Protein AF-A0A832BFL0-F1 (afdb_monomer)

Sequence (120 aa):
MEGIKEIKEKEGKLYKIGVIGSEILVMGFELAGVKAVRIARNGEEAEKALDELLNMQDIGIIIIAEGLANKIKSRRLQHIIETSLMPLIIAIPDYQEKEEEVDTLRRLILRAIGIDIIAK

Structure (mmCIF, N/CA/C/O backbone):
data_AF-A0A832BFL0-F1
#
_entry.id   AF-A0A832BFL0-F1
#
loop_
_atom_site.group_PDB
_atom_site.id
_atom_site.type_symbol
_atom_site.label_atom_id
_atom_site.label_alt_id
_atom_site.label_comp_id
_atom_site.label_asym_id
_atom_site.label_entity_id
_atom_site.label_seq_id
_atom_site.pdbx_PDB_ins_code
_atom_site.Cartn_x
_atom_site.Cartn_y
_atom_site.Cartn_z
_atom_site.occupancy
_atom_site.B_iso_or_equiv
_atom_site.auth_seq_id
_atom_site.auth_comp_id
_atom_site.auth_asym_id
_atom_site.auth_atom_id
_atom_site.pdbx_PDB_model_num
ATOM 1 N N . MET A 1 1 ? -9.994 -14.588 36.143 1.00 52.41 1 MET A N 1
ATOM 2 C CA . MET A 1 1 ? -11.104 -14.018 35.339 1.00 52.41 1 MET A CA 1
ATOM 3 C C . MET A 1 1 ? -10.624 -13.090 34.217 1.00 52.41 1 MET A C 1
ATOM 5 O O . MET A 1 1 ? -11.411 -12.840 33.317 1.00 52.41 1 MET A O 1
ATOM 9 N N . GLU A 1 2 ? -9.360 -12.642 34.198 1.00 52.81 2 GLU A N 1
ATOM 10 C CA . GLU A 1 2 ? -8.803 -11.819 33.102 1.00 52.81 2 GLU A CA 1
ATOM 11 C C . GLU A 1 2 ? -8.519 -12.603 31.810 1.00 52.81 2 GLU A C 1
ATOM 13 O O . GLU A 1 2 ? -8.871 -12.133 30.735 1.00 52.81 2 GLU A O 1
ATOM 18 N N . GLY A 1 3 ? -8.020 -13.842 31.895 1.00 47.31 3 GLY A N 1
ATOM 19 C CA . GLY A 1 3 ? -7.672 -14.636 30.701 1.00 47.31 3 GLY A CA 1
ATOM 20 C C . GLY A 1 3 ? -8.853 -15.105 29.833 1.00 47.31 3 GLY A C 1
ATOM 21 O O . GLY A 1 3 ? -8.662 -15.485 28.687 1.00 47.31 3 GLY A O 1
ATOM 22 N N . ILE A 1 4 ? -10.091 -15.055 30.342 1.00 50.41 4 ILE A N 1
ATOM 23 C CA . ILE A 1 4 ? -11.300 -15.371 29.549 1.00 50.41 4 ILE A CA 1
ATOM 24 C C . ILE A 1 4 ? -11.776 -14.130 28.770 1.00 50.41 4 ILE A C 1
ATOM 26 O O . ILE A 1 4 ? -12.461 -14.250 27.756 1.00 50.41 4 ILE A O 1
ATOM 30 N N . LYS A 1 5 ? -11.393 -12.927 29.218 1.00 50.53 5 LYS A N 1
ATOM 31 C CA . LYS A 1 5 ? -11.774 -11.659 28.587 1.00 50.53 5 LYS A CA 1
ATOM 32 C C . LYS A 1 5 ? -11.009 -11.437 27.276 1.00 50.53 5 LYS A C 1
ATOM 34 O O . LYS A 1 5 ? -11.604 -11.008 26.297 1.00 50.53 5 LYS A O 1
ATOM 39 N N . GLU A 1 6 ? -9.742 -11.847 27.240 1.00 49.22 6 GLU A N 1
ATOM 40 C CA . GLU A 1 6 ? -8.848 -11.736 26.078 1.00 49.22 6 GLU A CA 1
ATOM 41 C C . GLU A 1 6 ? -9.242 -12.679 24.922 1.00 49.22 6 GLU A C 1
ATOM 43 O O . GLU A 1 6 ? -9.091 -12.348 23.749 1.00 49.22 6 GLU A O 1
ATOM 48 N N . ILE A 1 7 ? -9.834 -13.838 25.239 1.00 47.84 7 ILE A N 1
ATOM 49 C CA . ILE A 1 7 ? -10.343 -14.784 24.231 1.00 47.84 7 ILE A CA 1
ATOM 50 C C . ILE A 1 7 ? -11.689 -14.305 23.651 1.00 47.84 7 ILE A C 1
ATOM 52 O O . ILE A 1 7 ? -11.967 -14.549 22.479 1.00 47.84 7 ILE A O 1
ATOM 56 N N . LYS A 1 8 ? -12.500 -13.561 24.421 1.00 45.25 8 LYS A N 1
ATOM 57 C CA . LYS A 1 8 ? -13.783 -13.003 23.951 1.00 45.25 8 LYS A CA 1
ATOM 58 C C . LYS A 1 8 ? -13.649 -11.796 23.013 1.00 45.25 8 LYS A C 1
ATOM 60 O O . LYS A 1 8 ? -14.567 -11.555 22.241 1.00 45.25 8 LYS A O 1
ATOM 65 N N . GLU A 1 9 ? -12.535 -11.061 23.023 1.00 50.78 9 GLU A N 1
ATOM 66 C CA . GLU A 1 9 ? -12.313 -9.938 22.087 1.00 50.78 9 GLU A CA 1
ATOM 67 C C . GLU A 1 9 ? -11.948 -10.386 20.660 1.00 50.78 9 GLU A C 1
ATOM 69 O O . GLU A 1 9 ? -12.021 -9.591 19.723 1.00 50.78 9 GLU A O 1
ATOM 74 N N . LYS A 1 10 ? -11.591 -11.665 20.466 1.00 51.75 10 LYS A N 1
ATOM 75 C CA . LYS A 1 10 ? -11.304 -12.239 19.141 1.00 51.75 10 LYS A CA 1
ATOM 76 C C . LYS A 1 10 ? -12.549 -12.695 18.370 1.00 51.75 10 LYS A C 1
ATOM 78 O O . LYS A 1 10 ? -12.421 -13.040 17.195 1.00 51.75 10 LYS A O 1
ATOM 83 N N . GLU A 1 11 ? -13.745 -12.652 18.963 1.00 51.25 11 GLU A N 1
ATOM 84 C CA . GLU A 1 11 ? -14.993 -12.796 18.207 1.00 51.25 11 GLU A CA 1
ATOM 85 C C . GLU A 1 11 ? -15.303 -11.492 17.454 1.00 51.25 11 GLU A C 1
ATOM 87 O O . GLU A 1 11 ? -15.907 -10.558 17.973 1.00 51.25 11 GLU A O 1
ATOM 92 N N . GLY A 1 12 ? -14.869 -11.452 16.191 1.00 58.00 12 GLY A N 1
ATOM 93 C CA . GLY A 1 12 ? -15.448 -10.586 15.165 1.00 58.00 12 GLY A CA 1
ATOM 94 C C . GLY A 1 12 ? -14.907 -9.160 15.077 1.00 58.00 12 GLY A C 1
ATOM 95 O O . GLY A 1 12 ? -15.675 -8.254 14.754 1.00 58.00 12 GLY A O 1
ATOM 96 N N . LYS A 1 13 ? -13.608 -8.917 15.311 1.00 70.38 13 LYS A N 1
ATOM 97 C CA . LYS A 1 13 ? -13.029 -7.615 14.942 1.00 70.38 13 LYS A CA 1
ATOM 98 C C . LYS A 1 13 ? -13.094 -7.473 13.416 1.00 70.38 13 LYS A C 1
ATOM 100 O O . LYS A 1 13 ? -12.426 -8.202 12.687 1.00 70.38 13 LYS A O 1
ATOM 105 N N . LEU A 1 14 ? -13.953 -6.573 12.937 1.00 82.88 14 LEU A N 1
ATOM 106 C CA . LEU A 1 14 ? -14.084 -6.282 11.514 1.00 82.88 14 LEU A CA 1
ATOM 107 C C . LEU A 1 14 ? -12.841 -5.514 11.064 1.00 82.88 14 LEU A C 1
ATOM 109 O O . LEU A 1 14 ? -12.658 -4.351 11.425 1.00 82.88 14 LEU A O 1
ATOM 113 N N . TYR A 1 15 ? -11.991 -6.180 10.293 1.00 92.12 15 TYR A N 1
ATOM 114 C CA . TYR A 1 15 ? -10.821 -5.558 9.696 1.00 92.12 15 TYR A CA 1
ATOM 115 C C . TYR A 1 15 ? -11.170 -4.896 8.365 1.00 92.12 15 TYR A C 1
ATOM 117 O O . TYR A 1 15 ? -12.039 -5.350 7.619 1.00 92.12 15 TYR A O 1
ATOM 125 N N . LYS A 1 16 ? -10.465 -3.812 8.071 1.00 95.38 16 LYS A N 1
ATOM 126 C CA . LYS A 1 16 ? -10.541 -3.062 6.824 1.00 95.38 16 LYS A CA 1
ATOM 127 C C . LYS A 1 16 ? -9.377 -3.427 5.913 1.00 95.38 16 LYS A C 1
ATOM 129 O O . LYS A 1 16 ? -8.347 -3.944 6.353 1.00 95.38 16 LYS A O 1
ATOM 134 N 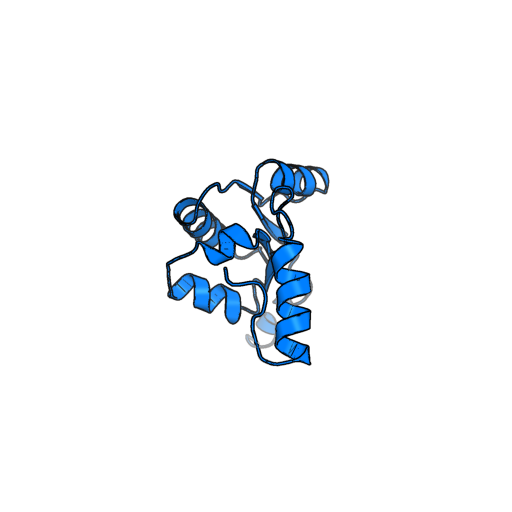N . ILE A 1 17 ? -9.560 -3.111 4.639 1.00 97.19 17 ILE A N 1
ATOM 135 C CA . ILE A 1 17 ? -8.522 -3.186 3.617 1.00 97.19 17 ILE A CA 1
ATOM 136 C C . ILE A 1 17 ? -7.969 -1.777 3.416 1.00 97.19 17 ILE A C 1
ATOM 138 O O . ILE A 1 17 ? -8.740 -0.821 3.304 1.00 97.19 17 ILE A O 1
ATOM 142 N N . GLY A 1 18 ? -6.647 -1.662 3.396 1.00 98.12 18 GLY A N 1
ATOM 143 C CA . GLY A 1 18 ? -5.920 -0.483 2.956 1.00 98.12 18 GLY A CA 1
ATOM 144 C C . GLY A 1 18 ? -5.348 -0.692 1.556 1.00 98.12 18 GLY A C 1
ATOM 145 O O . GLY A 1 18 ? -4.982 -1.813 1.213 1.00 98.12 18 GLY A O 1
ATOM 146 N N . VAL A 1 19 ? -5.281 0.357 0.738 1.00 98.38 19 VAL A N 1
ATOM 147 C CA . VAL A 1 19 ? -4.756 0.274 -0.637 1.00 98.38 19 VAL A CA 1
ATOM 148 C C . VAL A 1 19 ? -3.792 1.423 -0.899 1.00 98.38 19 VAL A C 1
ATOM 150 O O . VAL A 1 19 ? -4.113 2.571 -0.599 1.00 98.38 19 VAL A O 1
ATOM 153 N N . ILE A 1 20 ? -2.633 1.125 -1.482 1.00 98.19 20 ILE A N 1
ATOM 154 C CA . ILE A 1 20 ? -1.616 2.093 -1.901 1.00 98.19 20 ILE A CA 1
ATOM 155 C C . ILE A 1 20 ? -1.307 1.861 -3.382 1.00 98.19 20 ILE A C 1
ATOM 157 O O . ILE A 1 20 ? -0.890 0.768 -3.756 1.00 98.19 20 ILE A O 1
ATOM 161 N N . GLY A 1 21 ? -1.474 2.866 -4.236 1.00 96.69 21 GLY A N 1
ATOM 162 C CA . GLY A 1 21 ? -1.219 2.693 -5.670 1.00 96.69 21 GLY A CA 1
ATOM 163 C C . GLY A 1 21 ? -1.309 3.972 -6.488 1.00 96.69 21 GLY A C 1
ATOM 164 O O . GLY A 1 21 ? -1.405 5.069 -5.931 1.00 96.69 21 GLY A O 1
ATOM 165 N N . SER A 1 22 ? -1.302 3.826 -7.815 1.00 95.19 22 SER A N 1
ATOM 166 C CA . SER A 1 22 ? -1.638 4.914 -8.734 1.00 95.19 22 SER A CA 1
ATOM 167 C C . SER A 1 22 ? -3.081 5.399 -8.560 1.00 95.19 22 SER A C 1
ATOM 169 O O . SER A 1 22 ? -3.926 4.746 -7.946 1.00 95.19 22 SER A O 1
ATOM 171 N N . GLU A 1 23 ? -3.382 6.547 -9.165 1.00 94.69 23 GLU A N 1
ATOM 172 C CA . GLU A 1 23 ? -4.725 7.135 -9.179 1.00 94.69 23 GLU A CA 1
ATOM 173 C C . GLU A 1 23 ? -5.784 6.169 -9.736 1.00 94.69 23 GLU A C 1
ATOM 175 O O . GLU A 1 23 ? -6.884 6.093 -9.194 1.00 94.69 23 GLU A O 1
ATOM 180 N N . ILE A 1 24 ? -5.453 5.391 -10.774 1.00 93.75 24 ILE A N 1
ATOM 181 C CA . ILE A 1 24 ? -6.392 4.454 -11.410 1.00 93.75 24 ILE A CA 1
ATOM 182 C C . ILE A 1 24 ? -6.675 3.261 -10.492 1.00 93.75 24 ILE A C 1
ATOM 184 O O . ILE A 1 24 ? -7.838 2.900 -10.297 1.00 93.75 24 ILE A O 1
ATOM 188 N N . LEU A 1 25 ? -5.629 2.668 -9.908 1.00 93.81 25 LEU A N 1
ATOM 189 C CA . LEU A 1 25 ? -5.771 1.531 -8.999 1.00 93.81 25 LEU A CA 1
ATOM 190 C C . LEU A 1 25 ? -6.580 1.928 -7.764 1.00 93.81 25 LEU A C 1
ATOM 192 O O . LEU A 1 25 ? -7.553 1.257 -7.416 1.00 93.81 25 LEU A O 1
ATOM 196 N N . VAL A 1 26 ? -6.220 3.051 -7.139 1.00 95.69 26 VAL A N 1
ATOM 197 C CA . VAL A 1 26 ? -6.922 3.580 -5.965 1.00 95.69 26 VAL A CA 1
ATOM 198 C C . VAL A 1 26 ? -8.397 3.828 -6.272 1.00 95.69 26 VAL A C 1
ATOM 200 O O . VAL A 1 26 ? -9.251 3.335 -5.538 1.00 95.69 26 VAL A O 1
ATOM 203 N N . MET A 1 27 ? -8.701 4.504 -7.380 1.00 95.44 27 MET A N 1
ATOM 204 C CA . MET A 1 27 ? -10.077 4.800 -7.781 1.00 95.44 27 MET A CA 1
ATOM 205 C C . MET A 1 27 ? -10.914 3.527 -7.962 1.00 95.44 27 MET A C 1
ATOM 207 O O . MET A 1 27 ? -12.059 3.474 -7.516 1.00 95.44 27 MET A O 1
ATOM 211 N N . GLY A 1 28 ? -10.347 2.477 -8.565 1.00 94.75 28 GLY A N 1
ATOM 212 C CA . GLY A 1 28 ? -11.029 1.188 -8.713 1.00 94.75 28 GLY A CA 1
ATOM 213 C C . GLY A 1 28 ? -11.421 0.566 -7.368 1.00 94.75 28 GLY A C 1
ATOM 214 O O . GLY A 1 28 ? -12.554 0.108 -7.199 1.00 94.75 28 GLY A O 1
ATOM 215 N N . PHE A 1 29 ? -10.519 0.602 -6.386 1.00 95.88 29 PHE A N 1
ATOM 216 C CA . PHE A 1 29 ? -10.797 0.094 -5.040 1.00 95.88 29 PHE A CA 1
ATOM 217 C C . PHE A 1 29 ? -11.751 0.992 -4.240 1.00 95.88 29 PHE A C 1
ATOM 219 O O . PHE A 1 29 ? -12.590 0.470 -3.501 1.00 95.88 29 PHE A O 1
ATOM 226 N N . GLU A 1 30 ? -11.685 2.315 -4.405 1.00 96.44 30 GLU A N 1
ATOM 227 C CA . GLU A 1 30 ? -12.657 3.237 -3.801 1.00 96.44 30 GLU A CA 1
ATOM 228 C C . GLU A 1 30 ? -14.078 2.958 -4.294 1.00 96.44 30 GLU A C 1
ATOM 230 O O . GLU A 1 30 ? -15.004 2.858 -3.485 1.00 96.44 30 GLU A O 1
ATOM 235 N N . LEU A 1 31 ? -14.253 2.751 -5.604 1.00 97.25 31 LEU A N 1
ATOM 236 C CA . LEU A 1 31 ? -15.541 2.374 -6.198 1.00 97.25 31 LEU A CA 1
ATOM 237 C C . LEU A 1 31 ? -16.050 1.022 -5.676 1.00 97.25 31 LEU A C 1
ATOM 239 O O . LEU A 1 31 ? -17.257 0.833 -5.531 1.00 97.25 31 LEU A O 1
ATOM 243 N N . ALA A 1 32 ? -15.141 0.104 -5.340 1.00 95.00 32 ALA A N 1
ATOM 244 C CA . ALA A 1 32 ? -15.463 -1.169 -4.698 1.00 95.00 32 ALA A CA 1
ATOM 245 C C . ALA A 1 32 ? -15.761 -1.046 -3.186 1.00 95.00 32 ALA A C 1
ATOM 247 O O . ALA A 1 32 ? -16.054 -2.048 -2.531 1.00 95.00 32 ALA A O 1
ATOM 248 N N . GLY A 1 33 ? -15.711 0.163 -2.615 1.00 95.38 33 GLY A N 1
ATOM 249 C CA . GLY A 1 33 ? -16.065 0.446 -1.222 1.00 95.38 33 GLY A CA 1
ATOM 250 C C . GLY A 1 33 ? -14.889 0.463 -0.242 1.00 95.38 33 GLY A C 1
ATOM 251 O O . GLY A 1 33 ? -15.111 0.578 0.970 1.00 95.38 33 GLY A O 1
ATOM 252 N N . VAL A 1 34 ? -13.645 0.375 -0.721 1.00 97.12 34 VAL A N 1
ATOM 253 C CA . VAL A 1 34 ? -12.454 0.506 0.128 1.00 97.12 34 VAL A CA 1
ATOM 254 C C . VAL A 1 34 ? -12.233 1.974 0.480 1.00 97.12 34 VAL A C 1
ATOM 256 O O . VAL A 1 34 ? -12.090 2.819 -0.391 1.00 97.12 34 VAL A O 1
ATOM 259 N N . LYS A 1 35 ? -12.194 2.288 1.777 1.00 95.31 35 LYS A N 1
ATOM 260 C CA . LYS A 1 35 ? -12.087 3.680 2.258 1.00 95.31 35 LYS A CA 1
ATOM 261 C C . LYS A 1 35 ? -10.667 4.102 2.624 1.00 95.31 35 LYS A C 1
ATOM 263 O O . LYS A 1 35 ? -10.354 5.287 2.617 1.00 95.31 35 LYS A O 1
ATOM 268 N N . ALA A 1 36 ? -9.820 3.153 3.016 1.00 97.38 36 ALA A N 1
ATOM 269 C CA . ALA A 1 36 ? -8.462 3.435 3.469 1.00 97.38 36 ALA A CA 1
ATOM 270 C C . ALA A 1 36 ? -7.489 3.396 2.284 1.00 97.38 36 ALA A C 1
ATOM 272 O O . ALA A 1 36 ? -6.632 2.524 2.193 1.00 97.38 36 ALA A O 1
ATOM 273 N N . VAL A 1 37 ? -7.648 4.329 1.350 1.00 97.88 37 VAL A N 1
ATOM 274 C CA . VAL A 1 37 ? -6.812 4.387 0.149 1.00 97.88 37 VAL A CA 1
ATOM 275 C C . VAL A 1 37 ? -5.756 5.485 0.237 1.00 97.88 37 VAL A C 1
ATOM 277 O O . VAL A 1 37 ? -5.955 6.502 0.911 1.00 97.88 37 VAL A O 1
ATOM 280 N N . ARG A 1 38 ? -4.623 5.292 -0.435 1.00 98.19 38 ARG A N 1
ATOM 281 C CA . ARG A 1 38 ? -3.538 6.265 -0.567 1.00 98.19 38 ARG A CA 1
ATOM 282 C C . ARG A 1 38 ? -2.984 6.238 -1.982 1.00 98.19 38 ARG A C 1
ATOM 284 O O . ARG A 1 38 ? -2.571 5.196 -2.476 1.00 98.19 38 ARG A O 1
ATOM 291 N N . ILE A 1 39 ? -2.947 7.405 -2.612 1.00 97.25 39 ILE A N 1
ATOM 292 C CA . ILE A 1 39 ? -2.254 7.579 -3.886 1.00 97.25 39 ILE A CA 1
ATOM 293 C C . ILE A 1 39 ? -0.778 7.826 -3.582 1.00 97.25 39 ILE A C 1
ATOM 295 O O . ILE A 1 39 ? -0.461 8.661 -2.735 1.00 97.25 39 ILE A O 1
ATOM 299 N N . ALA A 1 40 ? 0.107 7.119 -4.278 1.00 97.06 40 ALA A N 1
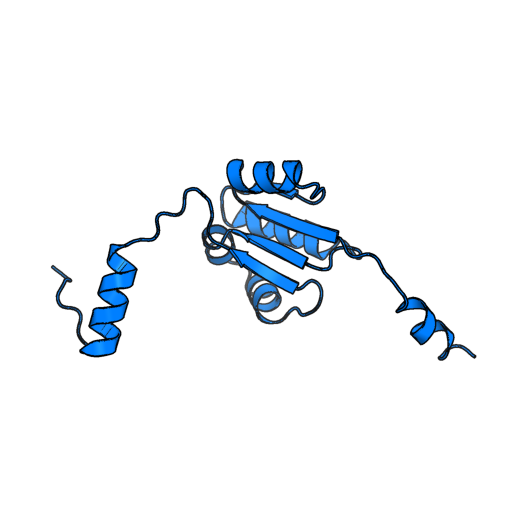ATOM 300 C CA . ALA A 1 40 ? 1.545 7.347 -4.219 1.00 97.06 40 ALA A CA 1
ATOM 301 C C . ALA A 1 40 ? 2.144 7.315 -5.629 1.00 97.06 40 ALA A C 1
ATOM 303 O O . ALA A 1 40 ? 1.734 6.529 -6.482 1.00 97.06 40 ALA A O 1
ATOM 304 N N . ARG A 1 41 ? 3.121 8.184 -5.890 1.00 93.56 41 ARG A N 1
ATOM 305 C CA . ARG A 1 41 ? 3.777 8.327 -7.204 1.00 93.56 41 ARG A CA 1
ATOM 306 C C . ARG A 1 41 ? 5.238 7.888 -7.194 1.00 93.56 41 ARG A C 1
ATOM 308 O O . ARG A 1 41 ? 5.837 7.668 -8.246 1.00 93.56 41 ARG A O 1
ATOM 315 N N . ASN A 1 42 ? 5.834 7.765 -6.014 1.00 95.06 42 ASN A N 1
ATOM 316 C CA . ASN A 1 42 ? 7.234 7.406 -5.822 1.00 95.06 42 ASN A CA 1
ATOM 317 C C . ASN A 1 42 ? 7.427 6.635 -4.504 1.00 95.06 42 ASN A C 1
ATOM 319 O O . ASN A 1 42 ? 6.485 6.451 -3.737 1.00 95.06 42 ASN A O 1
ATOM 323 N N . GLY A 1 43 ? 8.657 6.172 -4.262 1.00 95.50 43 GLY A N 1
ATOM 324 C CA . GLY A 1 43 ? 8.987 5.383 -3.073 1.00 95.50 43 GLY A CA 1
ATOM 325 C C . GLY A 1 43 ? 8.786 6.134 -1.756 1.00 95.50 43 GLY A C 1
ATOM 326 O O . GLY A 1 43 ? 8.299 5.541 -0.807 1.00 95.50 43 GLY A O 1
ATOM 327 N N . GLU A 1 44 ? 9.091 7.431 -1.694 1.00 97.31 44 GLU A N 1
ATOM 328 C CA . GLU A 1 44 ? 8.942 8.230 -0.467 1.00 97.31 44 GLU A CA 1
ATOM 329 C C . GLU A 1 44 ? 7.465 8.409 -0.086 1.00 97.31 44 GLU A C 1
ATOM 331 O O . GLU A 1 44 ? 7.076 8.217 1.066 1.00 97.31 44 GLU A O 1
ATOM 336 N N . GLU A 1 45 ? 6.614 8.697 -1.073 1.00 98.00 45 GLU A N 1
ATOM 337 C CA . GLU A 1 45 ? 5.163 8.743 -0.882 1.00 98.00 45 GLU A CA 1
ATOM 338 C C . GLU A 1 45 ? 4.599 7.375 -0.476 1.00 98.00 45 GLU A C 1
ATOM 340 O O . GLU A 1 45 ? 3.741 7.307 0.404 1.00 98.00 45 GLU A O 1
ATOM 345 N N . ALA A 1 46 ? 5.102 6.288 -1.073 1.00 97.62 46 ALA A N 1
ATOM 346 C CA . ALA A 1 46 ? 4.698 4.929 -0.724 1.00 97.62 46 ALA A CA 1
ATOM 347 C C . ALA A 1 46 ? 5.097 4.559 0.712 1.00 97.62 46 ALA A C 1
ATOM 349 O O . ALA A 1 46 ? 4.292 3.968 1.428 1.00 97.62 46 ALA A O 1
ATOM 350 N N . GLU A 1 47 ? 6.296 4.943 1.159 1.00 98.19 47 GLU A N 1
ATOM 351 C CA . GLU A 1 47 ? 6.743 4.746 2.542 1.00 98.19 47 GLU A CA 1
ATOM 352 C C . GLU A 1 47 ? 5.830 5.462 3.531 1.00 98.19 47 GLU A C 1
ATOM 354 O O . GLU A 1 47 ? 5.345 4.850 4.483 1.00 98.19 47 GLU A O 1
ATOM 359 N N . LYS A 1 48 ? 5.538 6.740 3.268 1.00 98.25 48 LYS A N 1
ATOM 360 C CA . LYS A 1 48 ? 4.638 7.529 4.108 1.00 98.25 48 LYS A CA 1
ATOM 361 C C . LYS A 1 48 ? 3.238 6.914 4.158 1.00 98.25 48 LYS A C 1
ATOM 363 O O . LYS A 1 48 ? 2.676 6.761 5.240 1.00 98.25 48 LYS A O 1
ATOM 368 N N . ALA A 1 49 ? 2.688 6.533 3.006 1.00 98.19 49 ALA A N 1
ATOM 369 C CA . ALA A 1 49 ? 1.379 5.895 2.914 1.00 98.19 49 ALA A CA 1
ATOM 370 C C . ALA A 1 49 ? 1.331 4.557 3.670 1.00 98.19 49 ALA A C 1
ATOM 372 O O . ALA A 1 49 ? 0.353 4.273 4.364 1.00 98.19 49 ALA A O 1
ATOM 373 N N . LEU A 1 50 ? 2.389 3.751 3.562 1.00 98.00 50 LEU A N 1
ATOM 374 C CA . LEU A 1 50 ? 2.494 2.474 4.256 1.00 98.00 50 LEU A CA 1
ATOM 375 C C . LEU A 1 50 ? 2.567 2.671 5.769 1.00 98.00 50 LEU A C 1
ATOM 377 O O . LEU A 1 50 ? 1.825 2.012 6.492 1.00 98.00 50 LEU A O 1
ATOM 381 N N . ASP A 1 51 ? 3.385 3.606 6.252 1.00 97.38 51 ASP A N 1
ATOM 382 C CA . ASP A 1 51 ? 3.440 3.934 7.678 1.00 97.38 51 ASP A CA 1
ATOM 383 C C . ASP A 1 51 ? 2.088 4.441 8.204 1.00 97.38 51 ASP A C 1
ATOM 385 O O . ASP A 1 51 ? 1.661 4.046 9.289 1.00 97.38 51 ASP A O 1
ATOM 389 N N . GLU A 1 52 ? 1.367 5.271 7.448 1.00 97.44 52 GLU A N 1
ATOM 390 C CA . GLU A 1 52 ? 0.025 5.723 7.836 1.00 97.44 52 GLU A CA 1
ATOM 391 C C . GLU A 1 52 ? -0.955 4.554 8.011 1.00 97.44 52 GLU A C 1
ATOM 393 O O . GLU A 1 52 ? -1.674 4.509 9.011 1.00 97.44 52 GLU A O 1
ATOM 398 N N . LEU A 1 53 ? -0.974 3.599 7.075 1.00 97.38 53 LEU A N 1
ATOM 399 C CA . 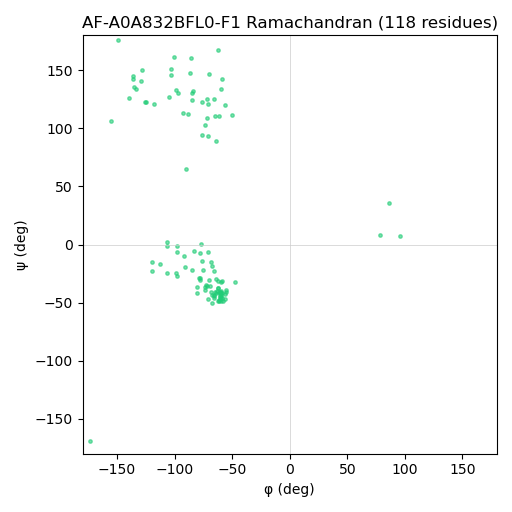LEU A 1 53 ? -1.862 2.434 7.146 1.00 97.38 53 LEU A CA 1
ATOM 400 C C . LEU A 1 53 ? -1.435 1.427 8.223 1.00 97.38 53 LEU A C 1
ATOM 402 O O . LEU A 1 53 ? -2.296 0.857 8.887 1.00 97.38 53 LEU A O 1
ATOM 406 N N . LEU A 1 54 ? -0.132 1.237 8.446 1.00 96.06 54 LEU A N 1
ATOM 407 C CA . LEU A 1 54 ? 0.393 0.370 9.510 1.00 96.06 54 LEU A CA 1
ATOM 408 C C . LEU A 1 54 ? 0.027 0.869 10.915 1.00 96.06 54 LEU A C 1
ATOM 410 O O . LEU A 1 54 ? -0.129 0.068 11.834 1.00 96.06 54 LEU A O 1
ATOM 414 N N . ASN A 1 55 ? -0.133 2.182 11.088 1.00 95.19 55 ASN A N 1
ATOM 415 C CA . ASN A 1 55 ? -0.539 2.778 12.361 1.00 95.19 55 ASN A CA 1
ATOM 416 C C . ASN A 1 55 ? -2.052 2.653 12.642 1.00 95.19 55 ASN A C 1
ATOM 418 O O . ASN A 1 55 ? -2.504 2.977 13.744 1.00 95.19 55 ASN A O 1
ATOM 422 N N . MET A 1 56 ? -2.851 2.173 11.683 1.00 94.12 56 MET A N 1
ATOM 423 C CA . MET A 1 56 ? -4.287 1.944 11.854 1.00 94.12 56 MET A CA 1
ATOM 424 C C . MET A 1 56 ? -4.562 0.534 12.398 1.00 94.12 56 MET A C 1
ATOM 426 O O . MET A 1 56 ? -4.394 -0.468 11.710 1.00 94.12 56 MET A O 1
ATOM 430 N N . GLN A 1 57 ? -5.054 0.447 13.638 1.00 89.69 57 GLN A N 1
ATOM 431 C CA . GLN A 1 57 ? -5.281 -0.831 14.342 1.00 89.69 57 GLN A CA 1
ATOM 432 C C . GLN A 1 57 ? -6.445 -1.684 13.801 1.00 89.69 57 GLN A C 1
ATOM 434 O O . GLN A 1 57 ? -6.702 -2.786 14.306 1.00 89.69 57 GLN A O 1
ATOM 439 N N . ASP A 1 58 ? -7.213 -1.149 12.856 1.00 93.56 58 ASP A N 1
ATOM 440 C CA . ASP A 1 58 ? -8.351 -1.796 12.211 1.00 93.56 58 ASP A CA 1
ATOM 441 C C . ASP A 1 58 ? -8.055 -2.224 10.767 1.00 93.56 58 ASP A C 1
ATOM 443 O O . ASP A 1 58 ? -8.939 -2.782 10.122 1.00 93.56 58 ASP A O 1
ATOM 447 N N . ILE A 1 59 ? -6.833 -2.029 10.260 1.00 96.00 59 ILE A N 1
ATOM 448 C CA . ILE A 1 59 ? -6.404 -2.559 8.962 1.00 96.00 59 ILE A CA 1
ATOM 449 C C . ILE A 1 59 ? -5.920 -3.998 9.143 1.00 96.00 59 ILE A C 1
ATOM 451 O O . ILE A 1 59 ? -5.043 -4.273 9.957 1.00 96.00 59 ILE A O 1
ATOM 455 N N . GLY A 1 60 ? -6.512 -4.928 8.391 1.00 94.81 60 GLY A N 1
ATOM 456 C CA . GLY A 1 60 ? -6.103 -6.338 8.383 1.00 94.81 60 GLY A CA 1
ATOM 457 C C . GLY A 1 60 ? -5.357 -6.745 7.118 1.00 94.81 60 GLY A C 1
ATOM 458 O O . GLY A 1 60 ? -4.575 -7.691 7.149 1.00 94.81 60 GLY A O 1
ATOM 459 N N . ILE A 1 61 ? -5.573 -6.025 6.014 1.00 96.81 61 ILE A N 1
ATOM 460 C CA . ILE A 1 61 ? -4.896 -6.250 4.734 1.00 96.81 61 ILE A CA 1
ATOM 461 C C . ILE A 1 61 ? -4.457 -4.901 4.172 1.00 96.81 61 ILE A C 1
ATOM 463 O O . ILE A 1 61 ? -5.247 -3.959 4.165 1.00 96.81 61 ILE A O 1
ATOM 467 N N . ILE A 1 62 ? -3.231 -4.820 3.666 1.00 98.25 62 ILE A N 1
ATOM 468 C CA . ILE A 1 62 ? -2.733 -3.696 2.874 1.00 98.25 62 ILE A CA 1
ATOM 469 C C . ILE A 1 62 ? -2.369 -4.223 1.490 1.00 98.25 62 ILE A C 1
ATOM 471 O O . ILE A 1 62 ? -1.521 -5.099 1.354 1.00 98.25 62 ILE A O 1
ATOM 475 N N . ILE A 1 63 ? -2.999 -3.678 0.460 1.00 97.81 63 ILE A N 1
ATOM 476 C CA . ILE A 1 63 ? -2.641 -3.915 -0.935 1.00 97.81 63 ILE A CA 1
ATOM 477 C C . ILE A 1 63 ? -1.748 -2.759 -1.380 1.00 97.81 63 ILE A C 1
ATOM 479 O O . ILE A 1 63 ? -2.096 -1.599 -1.164 1.00 97.81 63 ILE A O 1
ATOM 483 N N . ILE A 1 64 ? -0.608 -3.049 -1.993 1.00 97.38 64 ILE A N 1
ATOM 484 C CA . ILE A 1 64 ? 0.317 -2.041 -2.516 1.00 97.38 64 ILE A CA 1
ATOM 485 C C . ILE A 1 64 ? 0.674 -2.361 -3.969 1.00 97.38 64 ILE A C 1
ATOM 487 O O . ILE A 1 64 ? 0.854 -3.523 -4.316 1.00 97.38 64 ILE A O 1
ATOM 491 N N . ALA A 1 65 ? 0.781 -1.348 -4.826 1.00 96.12 65 ALA A N 1
ATOM 492 C CA . ALA A 1 65 ? 1.303 -1.535 -6.177 1.00 96.12 65 ALA A CA 1
ATOM 493 C C . ALA A 1 65 ? 2.745 -2.081 -6.143 1.00 96.12 65 ALA A C 1
ATOM 495 O O . ALA A 1 65 ? 3.593 -1.563 -5.409 1.00 96.12 65 ALA A O 1
ATOM 496 N N . GLU A 1 66 ? 3.042 -3.100 -6.946 1.00 93.25 66 GLU A N 1
ATOM 497 C CA . GLU A 1 66 ? 4.320 -3.819 -6.944 1.00 93.25 66 GLU A CA 1
ATOM 498 C C . GLU A 1 66 ? 5.506 -2.888 -7.227 1.00 93.25 66 GLU A C 1
ATOM 500 O O . GLU A 1 66 ? 6.486 -2.862 -6.474 1.00 93.25 66 GLU A O 1
ATOM 505 N N . GLY A 1 67 ? 5.400 -2.025 -8.236 1.00 91.88 67 GLY A N 1
ATOM 506 C CA . GLY A 1 67 ? 6.432 -1.045 -8.554 1.00 91.88 67 GLY A CA 1
ATOM 507 C C . GLY A 1 67 ? 6.635 0.015 -7.472 1.00 91.88 67 GLY A C 1
ATOM 508 O O . GLY A 1 67 ? 7.720 0.595 -7.403 1.00 91.88 67 GLY A O 1
ATOM 509 N N . LEU A 1 68 ? 5.645 0.281 -6.612 1.00 94.69 68 LEU A N 1
ATOM 510 C CA . LEU A 1 68 ? 5.812 1.156 -5.446 1.00 94.69 68 LEU A CA 1
ATOM 511 C C . LEU A 1 68 ? 6.467 0.419 -4.280 1.00 94.69 68 LEU A C 1
ATOM 513 O O . LEU A 1 68 ? 7.384 0.971 -3.671 1.00 94.69 68 LEU A O 1
ATOM 517 N N . ALA A 1 69 ? 6.067 -0.827 -4.017 1.00 94.50 69 ALA A N 1
ATOM 518 C CA . ALA A 1 69 ? 6.702 -1.673 -3.009 1.00 94.50 69 ALA A CA 1
ATOM 519 C C . ALA A 1 69 ? 8.209 -1.828 -3.281 1.00 94.50 69 ALA A C 1
ATOM 521 O O . ALA A 1 69 ? 9.026 -1.636 -2.382 1.00 94.50 69 ALA A O 1
ATOM 522 N N . ASN A 1 70 ? 8.587 -2.034 -4.546 1.00 93.00 70 ASN A N 1
ATOM 523 C CA . ASN A 1 70 ? 9.984 -2.136 -4.981 1.00 93.00 70 ASN A CA 1
ATOM 524 C C . ASN A 1 70 ? 10.779 -0.820 -4.858 1.00 93.00 70 ASN A C 1
ATOM 526 O O . ASN A 1 70 ? 12.010 -0.833 -4.867 1.00 93.00 70 ASN A O 1
ATOM 530 N N . LYS A 1 71 ? 10.103 0.332 -4.752 1.00 94.94 71 LYS A N 1
ATOM 531 C CA . LYS A 1 71 ? 10.739 1.655 -4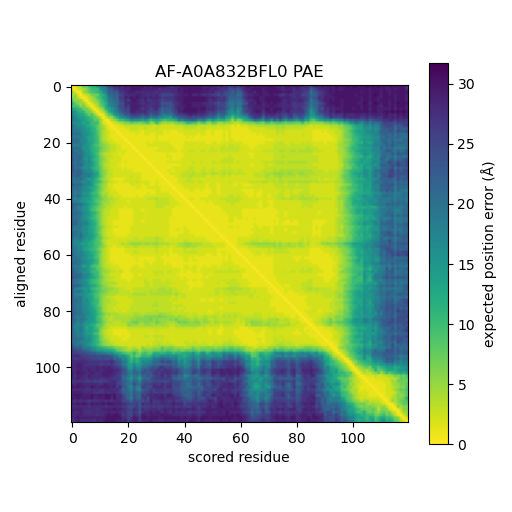.606 1.00 94.94 71 LYS A CA 1
ATOM 532 C C . LYS A 1 71 ? 10.938 2.077 -3.149 1.00 94.94 71 LYS A C 1
ATOM 534 O O . LYS A 1 71 ? 11.624 3.077 -2.920 1.00 94.94 71 LYS A O 1
ATOM 539 N N . ILE A 1 72 ? 10.370 1.351 -2.184 1.00 95.56 72 ILE A N 1
ATOM 540 C CA . ILE A 1 72 ? 10.593 1.577 -0.751 1.00 95.56 72 ILE A CA 1
ATOM 541 C C . ILE A 1 72 ? 12.058 1.272 -0.431 1.00 95.56 72 ILE A C 1
ATOM 543 O O . ILE A 1 72 ? 12.552 0.183 -0.713 1.00 95.56 72 ILE A O 1
ATOM 547 N N . LYS A 1 73 ? 12.766 2.227 0.168 1.00 95.06 73 LYS A N 1
ATOM 548 C CA . LYS A 1 73 ? 14.179 2.121 0.569 1.00 95.06 73 LYS A CA 1
ATOM 549 C C . LYS A 1 73 ? 14.339 1.787 2.049 1.00 95.06 73 LYS A C 1
ATOM 551 O O . LYS A 1 73 ? 15.375 1.257 2.453 1.00 95.06 73 LYS A O 1
ATOM 556 N N . SER A 1 74 ? 13.344 2.108 2.869 1.00 96.94 74 SER A N 1
ATOM 557 C CA . SER A 1 74 ? 13.342 1.810 4.297 1.00 96.94 74 SER A CA 1
ATOM 558 C C . SER A 1 74 ? 13.401 0.302 4.543 1.00 96.94 74 SER A C 1
AT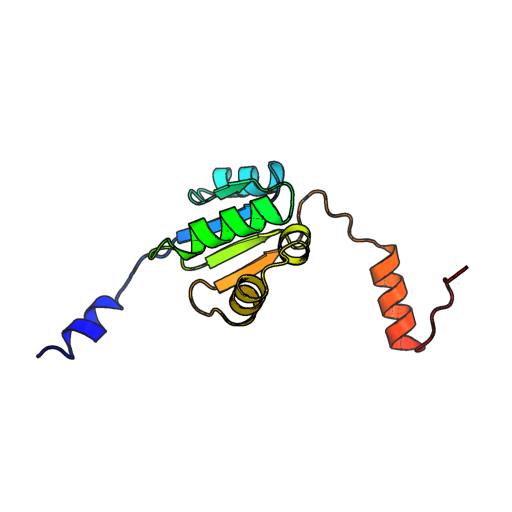OM 560 O O . SER A 1 74 ? 12.432 -0.428 4.337 1.00 96.94 74 SER A O 1
ATOM 562 N N . ARG A 1 75 ? 14.540 -0.171 5.065 1.00 94.50 75 ARG A N 1
ATOM 563 C CA . ARG A 1 75 ? 14.755 -1.590 5.393 1.00 94.50 75 ARG A CA 1
ATOM 564 C C . ARG A 1 75 ? 13.749 -2.121 6.417 1.00 94.50 75 ARG A C 1
ATOM 566 O O . ARG A 1 75 ? 13.366 -3.283 6.353 1.00 94.50 75 ARG A O 1
ATOM 573 N N . ARG A 1 76 ? 13.302 -1.266 7.347 1.00 96.31 76 ARG A N 1
ATOM 574 C CA . ARG A 1 76 ? 12.238 -1.608 8.303 1.00 96.31 76 ARG A CA 1
ATOM 575 C C . ARG A 1 76 ? 10.940 -1.931 7.565 1.00 96.31 76 ARG A C 1
ATOM 577 O O . ARG A 1 76 ? 10.322 -2.944 7.862 1.00 96.31 76 ARG A O 1
ATOM 584 N N . LEU A 1 77 ? 10.539 -1.079 6.622 1.00 94.62 77 LEU A N 1
ATOM 585 C CA . LEU A 1 77 ? 9.295 -1.253 5.874 1.00 94.62 77 LEU A CA 1
ATOM 586 C C . LEU A 1 77 ? 9.355 -2.457 4.937 1.00 94.62 77 LEU A C 1
ATOM 588 O O . LEU A 1 77 ? 8.408 -3.233 4.918 1.00 94.62 77 LEU A O 1
ATOM 592 N N . GLN A 1 78 ? 10.482 -2.677 4.254 1.00 94.25 78 GLN A N 1
ATOM 593 C CA . GLN A 1 78 ? 10.704 -3.897 3.466 1.00 94.25 78 GLN A CA 1
ATOM 594 C C . GLN A 1 78 ? 10.545 -5.159 4.323 1.00 94.25 78 GLN A C 1
ATOM 596 O O . GLN A 1 78 ? 9.805 -6.067 3.963 1.00 94.25 78 GLN A O 1
ATOM 601 N N . HIS A 1 79 ? 11.160 -5.184 5.509 1.00 93.88 79 HIS A N 1
ATOM 602 C CA . HIS A 1 79 ? 11.035 -6.326 6.410 1.00 93.88 79 HIS A CA 1
ATOM 603 C C . HIS A 1 79 ? 9.589 -6.555 6.874 1.00 93.88 79 HIS A C 1
ATOM 605 O O . HIS A 1 79 ? 9.149 -7.696 6.991 1.00 93.88 79 HIS A O 1
ATOM 611 N N . ILE A 1 80 ? 8.831 -5.481 7.118 1.00 93.38 80 ILE A N 1
ATOM 612 C CA . ILE A 1 80 ? 7.409 -5.565 7.479 1.00 93.38 80 ILE A CA 1
ATOM 613 C C . ILE A 1 80 ? 6.590 -6.133 6.314 1.00 93.38 80 ILE A C 1
ATOM 615 O O . ILE A 1 80 ? 5.766 -7.012 6.549 1.00 93.38 80 ILE A O 1
ATOM 619 N N . ILE A 1 81 ? 6.843 -5.691 5.078 1.00 92.25 81 ILE A N 1
ATOM 620 C CA . ILE A 1 81 ? 6.199 -6.236 3.870 1.00 92.25 81 ILE A CA 1
ATOM 621 C C . ILE A 1 81 ? 6.409 -7.754 3.776 1.00 92.25 81 ILE A C 1
ATOM 623 O O . ILE A 1 81 ? 5.471 -8.479 3.465 1.00 92.25 81 ILE A O 1
ATOM 627 N N . GLU A 1 82 ? 7.609 -8.241 4.093 1.00 90.88 82 GLU A N 1
ATOM 628 C CA . GLU A 1 82 ? 7.959 -9.665 3.998 1.00 90.88 82 GLU A CA 1
ATOM 629 C C . GLU A 1 82 ? 7.418 -10.528 5.149 1.00 90.88 82 GLU A C 1
ATOM 631 O O . GLU A 1 82 ? 7.185 -11.722 4.962 1.00 90.88 82 GLU A O 1
ATOM 636 N N . THR A 1 83 ? 7.266 -9.965 6.352 1.00 90.69 83 THR A N 1
ATOM 637 C CA . THR A 1 83 ? 7.058 -10.764 7.578 1.00 90.69 83 THR A CA 1
ATOM 638 C C . THR A 1 83 ? 5.747 -10.501 8.311 1.00 90.69 83 THR A C 1
ATOM 640 O O . THR A 1 83 ? 5.358 -11.302 9.166 1.00 90.69 83 THR A O 1
ATOM 643 N N . SER A 1 84 ? 5.049 -9.404 8.010 1.00 90.06 84 SER A N 1
ATOM 644 C CA . SER A 1 84 ? 3.829 -9.029 8.724 1.00 90.06 84 SER A CA 1
ATOM 645 C C . SER A 1 84 ? 2.666 -9.961 8.387 1.00 90.06 84 SER A C 1
ATOM 647 O O . SER A 1 84 ? 2.222 -10.048 7.244 1.00 90.06 84 SER A O 1
ATOM 649 N N . LEU A 1 85 ? 2.122 -10.617 9.415 1.00 85.06 85 LEU A N 1
ATOM 650 C CA . LEU A 1 85 ? 0.899 -11.422 9.310 1.00 85.06 85 LEU A CA 1
ATOM 651 C C . LEU A 1 85 ? -0.375 -10.614 9.605 1.00 85.06 85 LEU A C 1
ATOM 653 O O . LEU A 1 85 ? -1.469 -11.052 9.254 1.00 85.06 85 LEU A O 1
ATOM 657 N N . MET A 1 86 ? -0.253 -9.464 10.277 1.00 88.62 86 MET A N 1
ATOM 658 C CA . MET A 1 86 ? -1.375 -8.578 10.594 1.00 88.62 86 MET A CA 1
ATOM 659 C C . MET A 1 86 ? -0.871 -7.130 10.787 1.00 88.62 86 MET A C 1
ATOM 661 O O . MET A 1 86 ? -0.263 -6.848 11.822 1.00 88.62 86 MET A O 1
ATOM 665 N N . PRO A 1 87 ? -1.117 -6.217 9.829 1.00 92.94 87 PRO A N 1
ATOM 666 C CA . PRO A 1 87 ? -1.844 -6.460 8.582 1.00 92.94 87 PRO A CA 1
ATOM 667 C C . PRO A 1 87 ? -1.053 -7.342 7.604 1.00 92.94 87 PRO A C 1
ATOM 669 O O . PRO A 1 87 ? 0.173 -7.259 7.543 1.00 92.94 87 PRO A O 1
ATOM 672 N N . LEU A 1 88 ? -1.757 -8.171 6.829 1.00 95.75 88 LEU A N 1
ATOM 673 C CA . LEU A 1 88 ? -1.184 -8.897 5.693 1.00 95.75 88 LEU A CA 1
ATOM 674 C C . LEU A 1 88 ? -0.915 -7.910 4.555 1.00 95.75 88 LEU A C 1
ATOM 676 O O . LEU A 1 88 ? -1.836 -7.220 4.118 1.00 95.75 88 LEU A O 1
ATOM 680 N N . ILE A 1 89 ? 0.317 -7.855 4.058 1.00 96.94 89 ILE A N 1
ATOM 681 C CA . ILE A 1 89 ? 0.694 -6.939 2.979 1.00 96.94 89 ILE A CA 1
ATOM 682 C C . ILE A 1 89 ? 0.838 -7.724 1.675 1.00 96.94 89 ILE A C 1
ATOM 684 O O . ILE A 1 89 ? 1.550 -8.723 1.625 1.00 96.94 89 ILE A O 1
ATOM 688 N N . ILE A 1 90 ? 0.147 -7.283 0.624 1.00 95.06 90 ILE A N 1
ATOM 689 C CA . ILE A 1 90 ? 0.126 -7.938 -0.687 1.00 95.06 90 ILE A CA 1
ATOM 690 C C . ILE A 1 90 ? 0.541 -6.923 -1.748 1.00 95.06 90 ILE A C 1
ATOM 692 O O . ILE A 1 90 ? -0.099 -5.881 -1.893 1.00 95.06 90 ILE A O 1
ATOM 696 N N . ALA A 1 91 ? 1.589 -7.243 -2.505 1.00 93.50 91 ALA A N 1
ATOM 697 C CA . ALA A 1 91 ? 1.967 -6.487 -3.690 1.00 93.50 91 ALA A CA 1
ATOM 698 C C . ALA A 1 91 ? 1.166 -6.979 -4.909 1.00 93.50 91 ALA A C 1
ATOM 700 O O . ALA A 1 91 ? 1.107 -8.187 -5.144 1.00 93.50 91 ALA A O 1
ATOM 701 N N . ILE A 1 92 ? 0.547 -6.068 -5.663 1.00 93.38 92 ILE A N 1
ATOM 702 C CA . ILE A 1 92 ? -0.150 -6.380 -6.922 1.00 93.38 92 ILE A CA 1
ATOM 703 C C . ILE A 1 92 ? 0.336 -5.466 -8.052 1.00 93.38 92 ILE A C 1
ATOM 705 O O . ILE A 1 92 ? 0.682 -4.320 -7.769 1.00 93.38 92 ILE A O 1
ATOM 709 N N . PRO A 1 93 ? 0.318 -5.914 -9.316 1.00 89.81 93 PRO A N 1
ATOM 710 C CA . PRO A 1 93 ? 0.650 -5.049 -10.441 1.00 89.81 93 PRO A CA 1
ATOM 711 C C . PRO A 1 93 ? -0.267 -3.822 -10.517 1.00 89.81 93 PRO A C 1
ATOM 713 O O . PRO A 1 93 ? -1.473 -3.917 -10.264 1.00 89.81 93 PRO A O 1
ATOM 716 N N . ASP A 1 94 ? 0.294 -2.671 -10.884 1.00 87.12 94 ASP A N 1
ATOM 717 C CA . ASP A 1 94 ? -0.485 -1.456 -11.162 1.00 87.12 94 ASP A CA 1
ATOM 718 C C . ASP A 1 94 ? -0.994 -1.424 -12.617 1.00 87.12 94 ASP A C 1
ATOM 720 O O . ASP A 1 94 ? -0.440 -2.063 -13.508 1.00 87.12 94 ASP A O 1
ATOM 724 N N . TYR A 1 95 ? -2.019 -0.618 -12.904 1.00 77.06 95 TYR A N 1
ATOM 725 C CA . TYR A 1 95 ? -2.629 -0.504 -14.237 1.00 77.06 95 TYR A CA 1
ATOM 726 C C . TYR A 1 95 ? -1.640 -0.069 -15.334 1.00 77.06 95 TYR A C 1
ATOM 728 O O . TYR A 1 95 ? -1.796 -0.427 -16.499 1.00 77.06 95 TYR A O 1
ATOM 736 N N . GLN A 1 96 ? -0.637 0.740 -14.979 1.00 66.00 96 GLN A N 1
ATOM 737 C CA . GLN A 1 96 ? 0.370 1.244 -15.922 1.00 66.00 96 GLN A CA 1
ATOM 738 C C . GLN A 1 96 ? 1.674 0.446 -15.919 1.00 66.00 96 GLN A C 1
ATOM 740 O O . GLN A 1 96 ? 2.589 0.772 -16.682 1.00 66.00 96 GLN A O 1
ATOM 745 N N . GLU A 1 97 ? 1.781 -0.580 -15.080 1.00 60.66 97 GLU A N 1
ATOM 746 C CA . GLU A 1 97 ? 2.926 -1.472 -15.120 1.00 60.66 97 GLU A CA 1
ATOM 747 C C . GLU A 1 97 ? 2.766 -2.347 -16.359 1.00 60.66 97 GLU A C 1
ATOM 749 O O . GLU A 1 97 ? 1.947 -3.260 -16.416 1.00 60.66 97 GLU A O 1
ATOM 754 N N . LYS A 1 98 ? 3.529 -2.015 -17.407 1.00 53.22 98 LYS A N 1
ATOM 755 C CA . LYS A 1 98 ? 3.759 -2.968 -18.484 1.00 53.22 98 LYS A CA 1
ATOM 756 C C . LYS A 1 98 ? 4.336 -4.204 -17.814 1.00 53.22 98 LYS A C 1
ATOM 758 O O . LYS A 1 98 ? 5.420 -4.123 -17.239 1.00 53.22 98 LYS A O 1
ATOM 763 N N . GLU A 1 99 ? 3.658 -5.340 -17.936 1.00 53.59 99 GLU A N 1
ATOM 764 C CA . GLU A 1 99 ? 4.392 -6.593 -17.977 1.00 53.59 99 GLU A CA 1
ATOM 765 C C . GLU A 1 99 ? 5.478 -6.371 -19.031 1.00 53.59 99 GLU A C 1
ATOM 767 O O . GLU A 1 99 ? 5.180 -6.140 -20.207 1.00 53.59 99 GLU A O 1
ATOM 772 N N . GLU A 1 100 ? 6.743 -6.308 -18.621 1.00 54.00 100 GLU A N 1
ATOM 773 C CA . GLU A 1 100 ? 7.822 -6.408 -19.585 1.00 54.00 100 GLU A CA 1
ATOM 774 C C . GLU A 1 100 ? 7.696 -7.816 -20.179 1.00 54.00 100 GLU A C 1
ATOM 776 O O . GLU A 1 100 ? 8.267 -8.773 -19.664 1.00 54.00 100 GLU A O 1
ATOM 781 N N . GLU A 1 101 ? 6.908 -7.972 -21.249 1.00 53.69 101 GLU A N 1
ATOM 782 C CA . GLU A 1 101 ? 6.774 -9.215 -22.028 1.00 53.69 101 GLU A CA 1
ATOM 783 C C . GLU A 1 101 ? 8.159 -9.791 -22.364 1.00 53.69 101 GLU A C 1
ATOM 785 O O . GLU A 1 101 ? 8.368 -11.007 -22.396 1.00 53.69 101 GLU A O 1
ATOM 790 N N . VAL A 1 102 ? 9.132 -8.891 -22.539 1.00 54.44 102 VAL A N 1
ATOM 791 C CA . VAL A 1 102 ? 10.546 -9.194 -22.748 1.00 54.44 102 VAL A CA 1
ATOM 792 C C . VAL A 1 102 ? 11.141 -9.975 -21.571 1.00 54.44 102 VAL A C 1
ATOM 794 O O . VAL A 1 102 ? 11.876 -10.933 -21.797 1.00 54.44 102 VAL A O 1
ATOM 797 N N . ASP A 1 103 ? 10.813 -9.626 -20.327 1.00 62.84 103 ASP A N 1
ATOM 798 C CA . ASP A 1 103 ? 11.393 -10.239 -19.130 1.00 62.84 103 ASP A CA 1
ATOM 799 C C . ASP A 1 103 ? 10.757 -11.604 -18.814 1.00 62.84 103 ASP A C 1
ATOM 801 O O . ASP A 1 103 ? 11.431 -12.510 -18.325 1.00 62.84 103 ASP A O 1
ATOM 805 N N . THR A 1 104 ? 9.488 -11.823 -19.177 1.00 68.50 104 THR A N 1
ATOM 806 C CA . THR A 1 104 ? 8.841 -13.143 -19.040 1.00 68.50 104 THR A CA 1
ATOM 807 C C . THR A 1 104 ? 9.454 -14.171 -19.991 1.00 68.50 104 THR A C 1
ATOM 809 O O . THR A 1 104 ? 9.881 -15.239 -19.541 1.00 68.50 104 THR A O 1
ATOM 812 N N . LEU A 1 105 ? 9.578 -13.857 -21.289 1.00 75.06 105 LEU A N 1
ATOM 813 C CA . LEU A 1 105 ? 10.227 -14.758 -22.251 1.00 75.06 105 LEU A CA 1
ATOM 814 C C . LEU A 1 105 ? 11.714 -14.954 -21.920 1.00 75.06 105 LEU A C 1
ATOM 816 O O . LEU A 1 105 ? 12.208 -16.083 -21.937 1.00 75.06 105 LEU A O 1
ATOM 820 N N . ARG A 1 106 ? 12.419 -13.8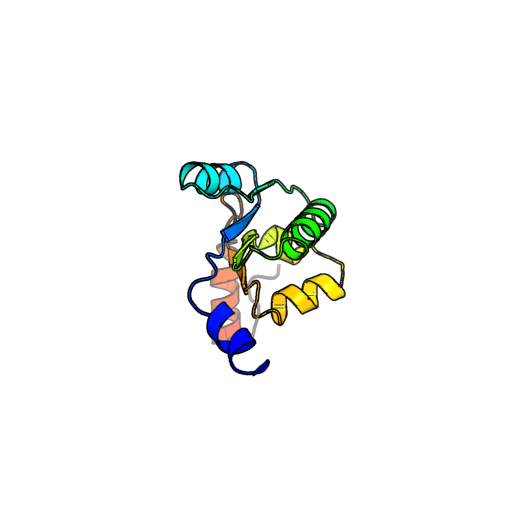80 -21.548 1.00 74.06 106 ARG A N 1
ATOM 821 C CA . ARG A 1 106 ? 13.822 -13.946 -21.119 1.00 74.06 106 ARG A CA 1
ATOM 822 C C . ARG A 1 106 ? 13.995 -14.821 -19.880 1.00 74.06 106 ARG A C 1
ATOM 824 O O . ARG A 1 106 ? 14.876 -15.677 -19.877 1.00 74.06 106 ARG A O 1
ATOM 831 N N . ARG A 1 107 ? 13.129 -14.701 -18.865 1.00 72.06 107 ARG A N 1
ATOM 832 C CA . ARG A 1 107 ? 13.138 -15.590 -17.687 1.00 72.06 107 ARG A CA 1
ATOM 833 C C . ARG A 1 107 ? 12.917 -17.049 -18.058 1.00 72.06 107 ARG A C 1
ATOM 835 O O . ARG A 1 107 ? 13.562 -17.913 -17.467 1.00 72.06 107 ARG A O 1
ATOM 842 N N . LEU A 1 108 ? 12.026 -17.338 -19.004 1.00 77.56 108 LEU A N 1
ATOM 843 C CA . LEU A 1 108 ? 11.790 -18.709 -19.465 1.00 77.56 108 LEU A CA 1
ATOM 844 C C . LEU A 1 108 ? 13.022 -19.283 -20.175 1.00 77.56 108 LEU A C 1
ATOM 846 O O . LEU A 1 108 ? 13.425 -20.404 -19.866 1.00 77.56 108 LEU A O 1
ATOM 850 N N . ILE A 1 109 ? 13.668 -18.505 -21.049 1.00 77.38 109 ILE A N 1
ATOM 851 C CA . ILE A 1 109 ? 14.915 -18.897 -21.727 1.00 77.38 109 ILE A CA 1
ATOM 852 C C . ILE A 1 109 ? 16.035 -19.133 -20.706 1.00 77.38 109 ILE A C 1
ATOM 854 O O . ILE A 1 109 ? 16.683 -20.180 -20.729 1.00 77.38 109 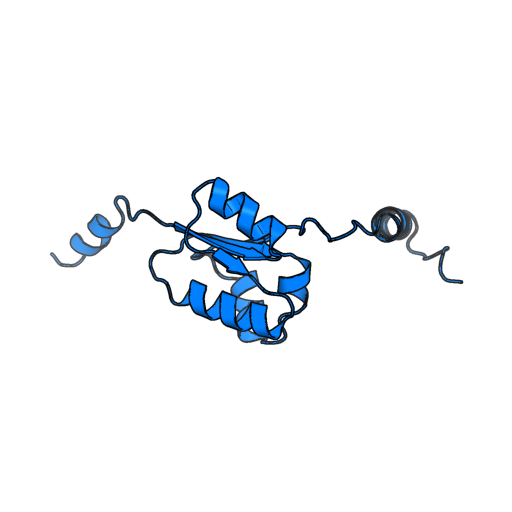ILE A O 1
ATOM 858 N N . LEU A 1 110 ? 16.222 -18.207 -19.762 1.00 76.56 110 LEU A N 1
ATOM 859 C CA . LEU A 1 110 ? 17.227 -18.323 -18.704 1.00 76.56 110 LEU A CA 1
ATOM 860 C C . LEU A 1 110 ? 16.995 -19.550 -17.816 1.00 76.56 110 LEU A C 1
ATOM 862 O O . LEU A 1 110 ? 17.950 -20.243 -17.485 1.00 76.56 110 LEU A O 1
ATOM 866 N N . ARG A 1 111 ? 15.744 -19.866 -17.460 1.00 74.62 111 ARG A N 1
ATOM 867 C CA . ARG A 1 111 ? 15.420 -21.071 -16.676 1.00 74.62 111 ARG A CA 1
ATOM 868 C C . ARG A 1 111 ? 15.632 -22.367 -17.456 1.00 74.62 111 ARG A C 1
ATOM 870 O O . ARG A 1 111 ? 16.018 -23.362 -16.852 1.00 74.62 111 ARG A O 1
ATOM 877 N N . ALA A 1 112 ? 15.363 -22.371 -18.760 1.00 80.19 112 ALA A N 1
ATOM 878 C CA . ALA A 1 112 ? 15.471 -23.570 -19.586 1.00 80.19 112 ALA A CA 1
ATOM 879 C C . ALA A 1 112 ? 16.914 -23.877 -20.024 1.00 80.19 112 ALA A C 1
ATOM 881 O O . ALA A 1 112 ? 17.281 -25.046 -20.114 1.00 80.19 112 ALA A O 1
ATOM 882 N N . ILE A 1 113 ? 17.719 -22.847 -20.314 1.00 79.62 113 ILE A N 1
ATOM 883 C CA . ILE A 1 113 ? 19.032 -22.988 -20.973 1.00 79.62 113 ILE A CA 1
ATOM 884 C C . ILE A 1 113 ? 20.184 -22.466 -20.092 1.00 79.62 113 ILE A C 1
ATOM 886 O O . ILE A 1 113 ? 21.326 -22.885 -20.260 1.00 79.62 113 ILE A O 1
ATOM 890 N N . GLY A 1 114 ? 19.912 -21.574 -19.131 1.00 65.69 114 GLY A N 1
ATOM 891 C CA . GLY A 1 114 ? 20.922 -21.033 -18.209 1.00 65.69 114 GLY A CA 1
ATOM 892 C C . GLY A 1 114 ? 21.815 -19.931 -18.789 1.00 65.69 114 GLY A C 1
ATOM 893 O O . GLY A 1 114 ? 22.779 -19.538 -18.138 1.00 65.69 114 GLY A O 1
ATOM 894 N N . ILE A 1 115 ? 21.521 -19.432 -19.994 1.00 66.31 115 ILE A N 1
ATOM 895 C CA . ILE A 1 115 ? 22.312 -18.394 -20.673 1.00 66.31 115 ILE A CA 1
ATOM 896 C C . ILE A 1 115 ? 21.421 -17.329 -21.317 1.00 66.31 115 ILE A C 1
ATOM 898 O O . ILE A 1 115 ? 20.334 -17.625 -21.815 1.00 66.31 115 ILE A O 1
ATOM 902 N N . ASP A 1 116 ? 21.892 -16.081 -21.300 1.00 65.12 116 ASP A N 1
ATOM 903 C CA . ASP A 1 116 ? 21.197 -14.939 -21.889 1.00 65.12 116 ASP A CA 1
ATOM 904 C C . ASP A 1 116 ? 21.653 -14.714 -23.334 1.00 65.12 116 ASP A C 1
ATOM 906 O O . ASP A 1 116 ? 22.808 -14.371 -23.581 1.00 65.12 116 ASP A O 1
ATOM 910 N N . ILE A 1 117 ? 20.753 -14.927 -24.293 1.00 65.62 117 ILE A N 1
ATOM 911 C CA . ILE A 1 117 ? 21.064 -14.865 -25.730 1.00 65.62 117 ILE A CA 1
ATOM 912 C C . ILE A 1 117 ? 20.673 -13.505 -26.343 1.00 65.62 117 ILE A C 1
ATOM 914 O O . ILE A 1 117 ? 20.969 -13.249 -27.508 1.00 65.62 117 ILE A O 1
ATOM 918 N N . ILE A 1 118 ? 20.001 -12.628 -25.584 1.00 61.56 118 ILE A N 1
ATOM 919 C CA . ILE A 1 118 ? 19.418 -11.369 -26.092 1.00 61.56 118 ILE A CA 1
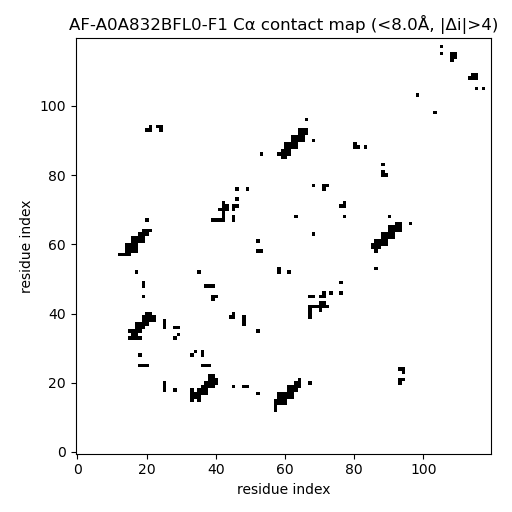ATOM 920 C C . ILE A 1 118 ? 20.235 -10.144 -25.632 1.00 61.56 118 ILE A C 1
ATOM 922 O O . ILE A 1 118 ? 19.958 -9.018 -26.033 1.00 61.56 118 ILE A O 1
ATOM 926 N N . ALA A 1 119 ? 21.300 -10.341 -24.849 1.00 56.81 119 ALA A N 1
ATOM 927 C CA . ALA A 1 119 ? 22.243 -9.276 -24.522 1.00 56.81 119 ALA A CA 1
ATOM 928 C C . ALA A 1 119 ? 23.088 -8.894 -25.754 1.00 56.81 119 ALA A C 1
ATOM 930 O O . ALA A 1 119 ? 24.132 -9.495 -26.019 1.00 56.81 119 ALA A O 1
ATOM 931 N N . LYS A 1 120 ? 22.640 -7.887 -26.504 1.00 47.97 120 LYS A N 1
ATOM 932 C CA . LYS A 1 120 ? 23.474 -7.141 -27.448 1.00 47.97 120 LYS A CA 1
ATOM 933 C C . LYS A 1 120 ? 23.321 -5.647 -27.220 1.00 47.97 120 LYS A C 1
ATOM 935 O O . LYS A 1 120 ? 22.168 -5.209 -27.024 1.00 47.97 120 LYS A O 1
#

Nearest PDB structures (foldseek):
  2i4r-assembly1_B  TM=9.083E-01  e=9.810E-06  Archaeoglobus fulgidus
  8gxx-assembly1_H  TM=6.428E-01  e=3.770E-05  Thermus thermophilus HB8
  6r10-assembly1_H  TM=6.066E-01  e=4.041E-04  Thermus thermophilus HB8
  1i2a-assembly1_A  TM=6.227E-01  e=2.608E-02  Methanocaldococcus jannaschii
  2ov6-assembly1_A  TM=5.829E-01  e=4.356E-02  Methanosarcina mazei Go1

Radius of gyration: 18.74 Å; Cα contacts (8 Å, |Δi|>4): 160; chains: 1; bounding box: 40×32×63 Å

Mean predicted aligned error: 11.17 Å

pLDDT: mean 84.06, std 17.0, range [45.25, 98.38]

Foldseek 3Di:
DVVVVVVVVPPDLQAAEAEEEAPVVQVVVVVVVHDRYAYDDAQVSLVVSLVVLVPDPRHQEYEYAQVNLVRHPPPVSVVCQVDPNGNPYHYDHHPPDPPPPVVVVQVVCCVVPVDGPPDD

Secondary structure (DSSP, 8-state):
--HHHHHHTTS---PEEEEEE-HHHHHHHHHTT--EEEE-SSHHHHHHHHHHHHT-TTEEEEEEEHHHHTT---HHHHHHHHH-BTTEEEEE--TT----HHHHHHHHHHHHHSS-S---

Solvent-accessible surface area (backbone atoms only — not comparable to full-atom values): 6958 Å² total; per-residue (Å²): 124,67,79,62,52,65,62,60,63,66,72,72,72,79,60,39,56,30,40,36,20,45,71,68,51,36,50,56,42,42,76,73,68,44,80,51,61,36,75,34,92,45,23,70,47,34,46,53,46,49,54,57,51,70,72,38,92,48,40,42,32,34,40,32,21,36,77,38,61,74,43,45,78,54,64,69,57,54,50,44,53,76,66,38,79,76,40,30,5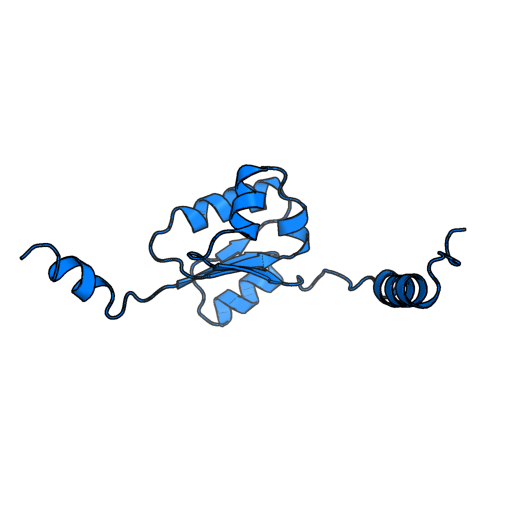3,43,72,40,84,44,90,82,58,71,75,56,65,66,55,56,56,48,51,52,44,34,72,76,71,72,53,81,87,79,85,123